Protein AF-0000000084979524 (afdb_homodimer)

Organism: NCBI:txid883114

Solvent-accessible surface area (backbone atoms only — not comparable to full-atom values): 7671 Å² total; per-residue (Å²): 124,73,67,50,47,38,66,65,44,53,53,45,38,39,74,70,46,62,35,69,56,52,40,20,54,73,58,66,49,50,54,69,58,44,51,32,32,61,66,34,72,37,78,59,48,53,68,44,49,50,45,44,38,62,74,57,63,51,54,46,60,47,46,45,60,41,75,62,30,100,126,76,69,49,48,37,64,65,44,52,52,46,38,40,73,71,47,62,36,70,56,54,41,21,54,73,58,67,48,50,54,68,59,45,51,32,34,61,66,33,72,36,78,58,48,53,69,44,51,48,44,43,38,61,73,58,61,51,54,46,60,46,48,46,60,40,75,62,30,101

pLDDT: mean 97.02, std 3.43, range [76.56, 98.88]

Sequence (140 aa):
MPVYNYNKLRGLIREHFGTLDNYADYIGISYTSLQDRLNSRLPFKQDEIEKSIKGLKINPKDIDIIFFAKMPVYNYNKLRG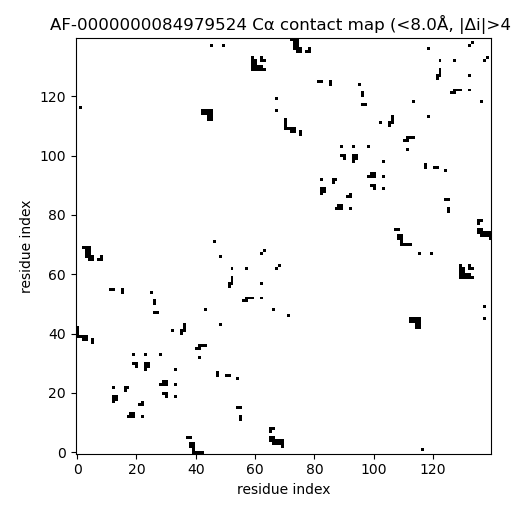LIREHFGTLDNYADYIGISYTSLQDRLNSRLPFKQDEIEKSIKGLKINPKDIDIIFFAK

Structure (mmCIF, N/CA/C/O backbone):
data_AF-0000000084979524-model_v1
#
loop_
_entity.id
_entity.type
_entity.pdbx_description
1 polymer 'HTH cro/C1-type domain-containing protein'
#
loop_
_atom_site.group_PDB
_atom_site.id
_atom_site.type_symbol
_atom_site.label_atom_id
_atom_site.label_alt_id
_atom_site.label_comp_id
_atom_site.label_asym_id
_atom_site.label_entity_id
_atom_site.label_seq_id
_atom_site.pdbx_PDB_ins_code
_atom_site.Cartn_x
_atom_site.Cartn_y
_atom_site.Cartn_z
_atom_site.occupancy
_atom_site.B_iso_or_equiv
_atom_site.auth_seq_id
_atom_site.auth_comp_id
_atom_site.auth_asym_id
_atom_site.auth_atom_id
_atom_site.pdbx_PDB_model_num
ATOM 1 N N . MET A 1 1 ? 5.984 6.703 -12.633 1 76.56 1 MET A N 1
ATOM 2 C CA . MET A 1 1 ? 5.215 6.488 -11.406 1 76.56 1 MET A CA 1
ATOM 3 C C . MET A 1 1 ? 3.75 6.859 -11.609 1 76.56 1 MET A C 1
ATOM 5 O O . MET A 1 1 ? 3.445 7.855 -12.266 1 76.56 1 MET A O 1
ATOM 9 N N . PRO A 1 2 ? 2.863 5.941 -11.062 1 84.81 2 PRO A N 1
ATOM 10 C CA . PRO A 1 2 ? 1.46 6.297 -11.273 1 84.81 2 PRO A CA 1
ATOM 11 C C . PRO A 1 2 ? 1.043 7.551 -10.516 1 84.81 2 PRO A C 1
ATOM 13 O O . PRO A 1 2 ? 1.685 7.918 -9.523 1 84.81 2 PRO A O 1
ATOM 16 N N . VAL A 1 3 ? 0.105 8.219 -11.102 1 91.94 3 VAL A N 1
ATOM 17 C CA . VAL A 1 3 ? -0.476 9.383 -10.43 1 91.94 3 VAL A CA 1
ATOM 18 C C . VAL A 1 3 ? -1.737 8.969 -9.68 1 91.94 3 VAL A C 1
ATOM 20 O O . VAL A 1 3 ? -2.658 8.398 -10.266 1 91.94 3 VAL A O 1
ATOM 23 N N . TYR A 1 4 ? -1.747 9.273 -8.344 1 96.19 4 TYR A N 1
ATOM 24 C CA . TYR A 1 4 ? -2.908 8.961 -7.512 1 96.19 4 TYR A CA 1
ATOM 25 C C . TYR A 1 4 ? -3.615 10.234 -7.066 1 96.19 4 TYR A C 1
ATOM 27 O O . TYR A 1 4 ? -2.982 11.281 -6.914 1 96.19 4 TYR A O 1
ATOM 35 N N . ASN A 1 5 ? -4.887 10.148 -6.938 1 95.38 5 ASN A N 1
ATOM 36 C CA . ASN A 1 5 ? -5.672 11.258 -6.395 1 95.38 5 ASN A CA 1
ATOM 37 C C . ASN A 1 5 ? -5.77 11.172 -4.875 1 95.38 5 ASN A C 1
ATOM 39 O O . ASN A 1 5 ? -6.492 10.336 -4.336 1 95.38 5 ASN A O 1
ATOM 43 N N . TYR A 1 6 ? -5.082 12.094 -4.172 1 97.88 6 TYR A N 1
ATOM 44 C CA . TYR A 1 6 ? -5.008 11.992 -2.721 1 97.88 6 TYR A CA 1
ATOM 45 C C . TYR A 1 6 ? -5.883 13.039 -2.051 1 97.88 6 TYR A C 1
ATOM 47 O O . TYR A 1 6 ? -5.633 13.43 -0.908 1 97.88 6 TYR A O 1
ATOM 55 N N . ASN A 1 7 ? -6.922 13.531 -2.758 1 97 7 ASN A N 1
ATOM 56 C CA . ASN A 1 7 ? -7.793 14.562 -2.201 1 97 7 ASN A CA 1
ATOM 57 C C . ASN A 1 7 ? -8.492 14.078 -0.936 1 97 7 ASN A C 1
ATOM 59 O O . ASN A 1 7 ? -8.547 14.797 0.062 1 97 7 ASN A O 1
ATOM 63 N N . LYS A 1 8 ? -9.016 12.906 -0.967 1 97.62 8 LYS A N 1
ATOM 64 C CA . LYS A 1 8 ? -9.68 12.359 0.213 1 97.62 8 LYS A CA 1
ATOM 65 C C . LYS A 1 8 ? -8.695 12.188 1.367 1 97.62 8 LYS A C 1
ATOM 67 O O . LYS A 1 8 ? -9.047 12.422 2.525 1 97.62 8 LYS A O 1
ATOM 72 N N . LEU A 1 9 ? -7.488 11.758 1.078 1 98.44 9 LEU A N 1
ATOM 73 C CA . LEU A 1 9 ? -6.457 11.609 2.098 1 98.44 9 LEU A CA 1
ATOM 74 C C . LEU A 1 9 ? -6.137 12.945 2.75 1 98.44 9 LEU A C 1
ATOM 76 O O . LEU A 1 9 ? -6.039 13.039 3.977 1 98.44 9 LEU A O 1
ATOM 80 N N . ARG A 1 10 ? -6.004 13.969 1.946 1 98.12 10 ARG A N 1
ATOM 81 C CA . ARG A 1 10 ? -5.73 15.305 2.465 1 98.12 10 ARG A CA 1
ATOM 82 C C . ARG A 1 10 ? -6.812 15.742 3.447 1 98.12 10 ARG A C 1
ATOM 84 O O . ARG A 1 10 ? -6.516 16.328 4.488 1 98.12 10 ARG A O 1
ATOM 91 N N . GLY A 1 11 ? -8.055 15.469 3.043 1 98.19 11 GLY A N 1
ATOM 92 C CA . GLY A 1 11 ? -9.156 15.805 3.926 1 98.19 11 GLY A CA 1
ATOM 93 C C . GLY A 1 11 ? -9.102 15.086 5.258 1 98.19 11 GLY A C 1
ATOM 94 O O . GLY A 1 11 ? -9.32 15.688 6.309 1 98.19 11 GLY A O 1
ATOM 95 N N . LEU A 1 12 ? -8.812 13.828 5.266 1 98.5 12 LEU A N 1
ATOM 96 C CA . LEU A 1 12 ? -8.703 13.023 6.477 1 98.5 12 LEU A CA 1
ATOM 97 C C . LEU A 1 12 ? -7.566 13.516 7.359 1 98.5 12 LEU A C 1
ATOM 99 O O . LEU A 1 12 ? -7.699 13.555 8.586 1 98.5 12 LEU A O 1
ATOM 103 N N . ILE A 1 13 ? -6.48 13.875 6.723 1 98.69 13 ILE A N 1
ATOM 104 C CA . ILE A 1 13 ? -5.328 14.375 7.469 1 98.69 13 ILE A CA 1
ATOM 105 C C . ILE A 1 13 ? -5.707 15.664 8.195 1 98.69 13 ILE A C 1
ATOM 107 O O . ILE A 1 13 ? -5.375 15.844 9.375 1 98.69 13 ILE A O 1
ATOM 111 N N . ARG A 1 14 ? -6.355 16.531 7.5 1 98.38 14 ARG A N 1
ATOM 112 C CA . ARG A 1 14 ? -6.793 17.766 8.125 1 98.38 14 ARG A CA 1
ATOM 113 C C . ARG A 1 14 ? -7.723 17.5 9.297 1 98.38 14 ARG A C 1
ATOM 115 O O . ARG A 1 14 ? -7.605 18.125 10.352 1 98.38 14 ARG A O 1
ATOM 122 N N . GLU A 1 15 ? -8.633 16.609 9.141 1 98.31 15 GLU A N 1
ATOM 123 C CA . GLU A 1 15 ? -9.648 16.297 10.141 1 98.31 15 GLU A CA 1
ATOM 124 C C . GLU A 1 15 ? -9.016 15.672 11.383 1 98.31 15 GLU A C 1
ATOM 126 O O . GLU A 1 15 ? -9.406 15.984 12.508 1 98.31 15 GLU A O 1
ATOM 131 N N . HIS A 1 16 ? -8.031 14.852 11.266 1 98.56 16 HIS A N 1
ATOM 132 C CA . HIS A 1 16 ? -7.531 14.047 12.375 1 98.56 16 HIS A CA 1
ATOM 133 C C . HIS A 1 16 ? -6.23 14.609 12.93 1 98.56 16 HIS A C 1
ATOM 135 O O . HIS A 1 16 ? -5.918 14.422 14.109 1 98.56 16 HIS A O 1
ATOM 141 N N . PHE A 1 17 ? -5.438 15.289 12.031 1 98.69 17 PHE A N 1
ATOM 142 C CA . PHE A 1 17 ? -4.121 15.719 12.484 1 98.69 17 PHE A CA 1
ATOM 143 C C . PHE A 1 17 ? -3.986 17.234 12.406 1 98.69 17 PHE A C 1
ATOM 145 O O . PHE A 1 17 ? -3.025 17.797 12.93 1 98.69 17 PHE A O 1
ATOM 152 N N . GLY A 1 18 ? -4.848 17.859 11.711 1 98.56 18 GLY A N 1
ATOM 153 C CA . GLY A 1 18 ? -4.855 19.312 11.609 1 98.56 18 GLY A CA 1
ATOM 154 C C . GLY A 1 18 ? -3.947 19.828 10.516 1 98.56 18 GLY A C 1
ATOM 155 O O . GLY A 1 18 ? -4.375 20.625 9.68 1 98.56 18 GLY A O 1
ATOM 156 N N . THR A 1 19 ? -2.701 19.359 10.508 1 98.38 19 THR A N 1
ATOM 157 C CA . THR A 1 19 ? -1.748 19.812 9.5 1 98.38 19 THR A CA 1
ATOM 158 C C . THR A 1 19 ? -0.998 18.641 8.891 1 98.38 19 THR A C 1
ATOM 160 O O . THR A 1 19 ? -0.904 17.562 9.5 1 98.38 19 THR A O 1
ATOM 163 N N . LEU A 1 20 ? -0.496 18.906 7.684 1 98.56 20 LEU A N 1
ATOM 164 C CA . LEU A 1 20 ? 0.314 17.891 7.031 1 98.56 20 LEU A CA 1
ATOM 165 C C . LEU A 1 20 ? 1.562 17.578 7.848 1 98.56 20 LEU A C 1
ATOM 167 O O . LEU A 1 20 ? 2.02 16.422 7.883 1 98.56 20 LEU A O 1
ATOM 171 N N . ASP A 1 21 ? 2.117 18.562 8.508 1 98.44 21 ASP A N 1
ATOM 172 C CA . ASP A 1 21 ? 3.316 18.406 9.32 1 98.44 21 ASP A CA 1
ATOM 173 C C . ASP A 1 21 ? 3.068 17.438 10.477 1 98.44 21 ASP A C 1
ATOM 175 O O . ASP A 1 21 ? 3.885 16.547 10.734 1 98.44 21 ASP A O 1
ATOM 179 N N . ASN A 1 22 ? 1.979 17.609 11.141 1 98.75 22 ASN A N 1
ATOM 180 C CA . ASN A 1 22 ? 1.62 16.719 12.234 1 98.75 22 ASN A CA 1
ATOM 181 C C . ASN A 1 22 ? 1.448 15.281 11.758 1 98.75 22 ASN A C 1
ATOM 183 O O . ASN A 1 22 ? 1.877 14.344 12.438 1 98.75 22 ASN A O 1
ATOM 187 N N . TYR A 1 23 ? 0.814 15.141 10.711 1 98.81 23 TYR A N 1
ATOM 188 C CA . TYR A 1 23 ? 0.601 13.82 10.125 1 98.81 23 TYR A CA 1
ATOM 189 C C . TYR A 1 23 ? 1.922 13.195 9.695 1 98.81 23 TYR A C 1
ATOM 191 O O . TYR A 1 23 ? 2.168 12.016 9.953 1 98.81 23 TYR A O 1
ATOM 199 N N . ALA A 1 24 ? 2.771 13.914 8.984 1 98.88 24 ALA A N 1
ATOM 200 C CA . ALA A 1 24 ? 4.09 13.438 8.57 1 98.88 24 ALA A CA 1
ATOM 201 C C . ALA A 1 24 ? 4.879 12.898 9.758 1 98.88 24 ALA A C 1
ATOM 203 O O . ALA A 1 24 ? 5.48 11.828 9.68 1 98.88 24 ALA A O 1
ATOM 204 N N . ASP A 1 25 ? 4.809 13.648 10.867 1 98.69 25 ASP A N 1
ATOM 205 C CA . ASP A 1 25 ? 5.477 13.219 12.086 1 98.69 25 ASP A CA 1
ATOM 206 C C . ASP A 1 25 ? 4.906 11.891 12.586 1 98.69 25 ASP A C 1
ATOM 208 O O . ASP A 1 25 ? 5.656 11.008 13.016 1 98.69 25 ASP A O 1
ATOM 212 N N . TYR A 1 26 ? 3.66 11.773 12.539 1 98.69 26 TYR A N 1
ATOM 213 C CA . TYR A 1 26 ? 2.984 10.578 13.031 1 98.69 26 TYR A CA 1
ATOM 214 C C . TYR A 1 26 ? 3.43 9.344 12.25 1 98.69 26 TYR A C 1
ATOM 216 O O . TYR A 1 26 ? 3.693 8.297 12.836 1 98.69 26 TYR A O 1
ATOM 224 N N . ILE A 1 27 ? 3.496 9.555 10.852 1 98.19 27 ILE A N 1
ATOM 225 C CA . ILE A 1 27 ? 3.82 8.367 10.07 1 98.19 27 ILE A CA 1
ATOM 226 C C . ILE A 1 27 ? 5.336 8.234 9.938 1 98.19 27 ILE A C 1
ATOM 228 O O . ILE A 1 27 ? 5.832 7.266 9.352 1 98.19 27 ILE A O 1
ATOM 232 N N . GLY A 1 28 ? 6.031 9.188 10.422 1 98.31 28 GLY A N 1
ATOM 233 C CA . GLY A 1 28 ? 7.469 9.039 10.594 1 98.31 28 GLY A CA 1
ATOM 234 C C . GLY A 1 28 ? 8.266 9.5 9.391 1 98.31 28 GLY A C 1
ATOM 235 O O . GLY A 1 28 ? 9.289 8.898 9.047 1 98.31 28 GLY A O 1
ATOM 236 N N . ILE A 1 29 ? 7.887 10.422 8.688 1 98.44 29 ILE A N 1
ATOM 237 C CA . ILE A 1 29 ? 8.617 10.961 7.551 1 98.44 29 ILE A CA 1
ATOM 238 C C . ILE A 1 29 ? 8.672 12.484 7.641 1 98.44 29 ILE A C 1
ATOM 240 O O . ILE A 1 29 ? 8.023 13.086 8.508 1 98.44 29 ILE A O 1
ATOM 244 N N . SER A 1 30 ? 9.406 13.102 6.801 1 98.56 30 SER A N 1
ATOM 245 C CA . SER A 1 30 ? 9.508 14.555 6.773 1 98.56 30 SER A CA 1
ATOM 246 C C . SER A 1 30 ? 8.328 15.172 6.027 1 98.56 30 SER A C 1
ATOM 248 O O . SER A 1 30 ? 7.66 14.5 5.242 1 98.56 30 SER A O 1
ATOM 250 N N . TYR A 1 31 ? 8.125 16.438 6.203 1 98.31 31 TYR A N 1
ATOM 251 C CA . TYR A 1 31 ? 7.102 17.203 5.492 1 98.31 31 TYR A CA 1
ATOM 252 C C . TYR A 1 31 ? 7.316 17.141 3.986 1 98.31 31 TYR A C 1
ATOM 254 O O . TYR A 1 31 ? 6.371 16.906 3.229 1 98.31 31 TYR A O 1
ATOM 262 N N . THR A 1 32 ? 8.531 17.359 3.609 1 98.44 32 THR A N 1
ATOM 263 C CA . THR A 1 32 ? 8.852 17.344 2.186 1 98.44 32 THR A CA 1
ATOM 264 C C . THR A 1 32 ? 8.562 15.977 1.575 1 98.44 32 THR A C 1
ATOM 266 O O . THR A 1 32 ? 8.023 15.891 0.469 1 98.44 32 THR A O 1
ATOM 269 N N . SER A 1 33 ? 8.914 14.906 2.279 1 98.38 33 SER A N 1
ATOM 270 C CA . SER A 1 33 ? 8.641 13.547 1.823 1 98.38 33 SER A CA 1
ATOM 271 C C . SER A 1 33 ? 7.137 13.305 1.673 1 98.38 33 SER A C 1
ATOM 273 O O . SER A 1 33 ? 6.695 12.703 0.693 1 98.38 33 SER A O 1
ATOM 275 N N . LEU A 1 34 ? 6.391 13.82 2.633 1 98.69 34 LEU A N 1
ATOM 276 C CA . LEU A 1 34 ? 4.941 13.68 2.566 1 98.69 34 LEU A CA 1
ATOM 277 C C . LEU A 1 34 ? 4.375 14.43 1.361 1 98.69 34 LEU A C 1
ATOM 279 O O . LEU A 1 34 ? 3.529 13.898 0.638 1 98.69 34 LEU A O 1
ATOM 283 N N . GLN A 1 35 ? 4.836 15.633 1.15 1 97.94 35 GLN A N 1
ATOM 284 C CA . GLN A 1 35 ? 4.387 16.406 -0.001 1 97.94 35 GLN A CA 1
ATOM 285 C C . GLN A 1 35 ? 4.66 15.672 -1.306 1 97.94 35 GLN A C 1
ATOM 287 O O . GLN A 1 35 ? 3.807 15.625 -2.193 1 97.94 35 GLN A O 1
ATOM 292 N N . ASP A 1 36 ? 5.84 15.125 -1.377 1 98.06 36 ASP A N 1
ATOM 293 C CA . ASP A 1 36 ? 6.207 14.375 -2.572 1 98.06 36 ASP A CA 1
ATOM 294 C C . ASP A 1 36 ? 5.258 13.195 -2.791 1 98.06 36 ASP A C 1
ATOM 296 O O . ASP A 1 36 ? 4.945 12.852 -3.932 1 98.06 36 ASP A O 1
ATOM 300 N N . ARG A 1 37 ? 4.793 12.523 -1.754 1 97.88 37 ARG A N 1
ATOM 301 C CA . ARG A 1 37 ? 3.855 11.406 -1.854 1 97.88 37 ARG A CA 1
ATOM 302 C C . ARG A 1 37 ? 2.469 11.891 -2.27 1 97.88 37 ARG A C 1
ATOM 304 O O . ARG A 1 37 ? 1.863 11.344 -3.188 1 97.88 37 ARG A O 1
ATOM 311 N N . LEU A 1 38 ? 2.059 12.961 -1.701 1 97.94 38 LEU A N 1
ATOM 312 C CA . LEU A 1 38 ? 0.724 13.492 -1.952 1 97.94 38 LEU A CA 1
ATOM 313 C C . LEU A 1 38 ? 0.625 14.078 -3.359 1 97.94 38 LEU A C 1
ATOM 315 O O . LEU A 1 38 ? -0.471 14.203 -3.91 1 97.94 38 LEU A O 1
ATOM 319 N N . ASN A 1 39 ? 1.804 14.406 -3.896 1 96.5 39 ASN A N 1
ATOM 320 C CA . ASN A 1 39 ? 1.85 14.922 -5.258 1 96.5 39 ASN A CA 1
ATOM 321 C C . ASN A 1 39 ? 2.283 13.852 -6.254 1 96.5 39 ASN A C 1
ATOM 323 O O . ASN A 1 39 ? 2.645 14.172 -7.391 1 96.5 39 ASN A O 1
ATOM 327 N N . SER A 1 40 ? 2.367 12.688 -5.859 1 96.06 40 SER A N 1
ATOM 328 C CA . SER A 1 40 ? 2.627 11.492 -6.664 1 96.06 40 SER A CA 1
ATOM 329 C C . SER A 1 40 ? 4.055 11.492 -7.195 1 96.06 40 SER A C 1
ATOM 331 O O . SER A 1 40 ? 4.328 10.914 -8.25 1 96.06 40 SER A O 1
ATOM 333 N N . ARG A 1 41 ? 4.852 12.211 -6.512 1 96.31 41 ARG A N 1
ATOM 334 C CA . ARG A 1 41 ? 6.262 12.172 -6.875 1 96.31 41 ARG A CA 1
ATOM 335 C C . ARG A 1 41 ? 6.953 10.953 -6.281 1 96.31 41 ARG A C 1
ATOM 337 O O . ARG A 1 41 ? 7.906 10.422 -6.855 1 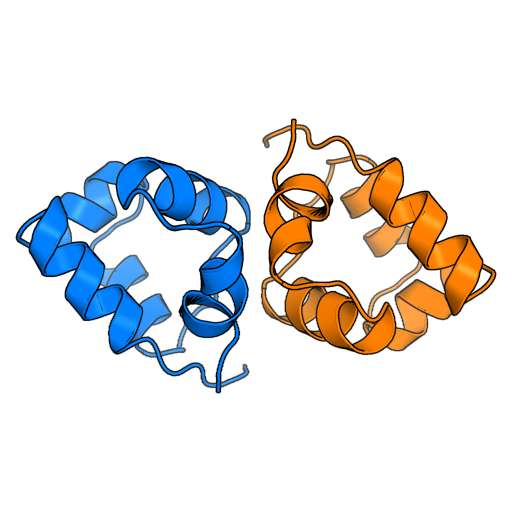96.31 41 ARG A O 1
ATOM 344 N N . LEU A 1 42 ? 6.57 10.508 -5.121 1 96.94 42 LEU A N 1
ATOM 345 C CA . LEU A 1 42 ? 6.984 9.281 -4.449 1 96.94 42 LEU A CA 1
ATOM 346 C C . LEU A 1 42 ? 5.773 8.469 -4.004 1 96.94 42 LEU A C 1
ATOM 348 O O . LEU A 1 42 ? 4.758 9.031 -3.592 1 96.94 42 LEU A O 1
ATOM 352 N N . PRO A 1 43 ? 5.941 7.199 -4.109 1 97.19 43 PRO A N 1
ATOM 353 C CA . PRO A 1 43 ? 4.848 6.375 -3.59 1 97.19 43 PRO A CA 1
ATOM 354 C C . PRO A 1 43 ? 4.852 6.281 -2.066 1 97.19 43 PRO A C 1
ATOM 356 O O . PRO A 1 43 ? 5.895 6.48 -1.436 1 97.19 43 PRO A O 1
ATOM 359 N N . PHE A 1 44 ? 3.691 6.023 -1.511 1 98 44 PHE A N 1
ATOM 360 C CA . PHE A 1 44 ? 3.646 5.66 -0.1 1 98 44 PHE A CA 1
ATOM 361 C C . PHE A 1 44 ? 4.195 4.254 0.116 1 98 44 PHE A C 1
ATOM 363 O O . PHE A 1 44 ? 3.922 3.348 -0.674 1 98 44 PHE A O 1
ATOM 370 N N . LYS A 1 45 ? 4.945 4.082 1.22 1 96.62 45 LYS A N 1
ATOM 371 C CA . LYS A 1 45 ? 5.398 2.746 1.607 1 96.62 45 LYS A CA 1
ATOM 372 C C . LYS A 1 45 ? 4.289 1.978 2.32 1 96.62 45 LYS A C 1
ATOM 374 O O . LYS A 1 45 ? 3.357 2.578 2.859 1 96.62 45 LYS A O 1
ATOM 379 N N . GLN A 1 46 ? 4.449 0.683 2.285 1 97.69 46 GLN A N 1
ATOM 380 C CA . GLN A 1 46 ? 3.443 -0.181 2.898 1 97.69 46 GLN A CA 1
ATOM 381 C C . GLN A 1 46 ? 3.248 0.164 4.371 1 97.69 46 GLN A C 1
ATOM 383 O O . GLN A 1 46 ? 2.115 0.238 4.852 1 97.69 46 GLN A O 1
ATOM 388 N N . ASP A 1 47 ? 4.355 0.383 5.109 1 96.88 47 ASP A N 1
ATOM 389 C CA . ASP A 1 47 ? 4.262 0.709 6.531 1 96.88 47 ASP A CA 1
ATOM 390 C C . ASP A 1 47 ? 3.607 2.074 6.738 1 96.88 47 ASP A C 1
ATOM 392 O O . ASP A 1 47 ? 2.895 2.283 7.723 1 96.88 47 ASP A O 1
ATOM 396 N N . GLU A 1 48 ? 3.824 3.025 5.859 1 97.81 48 GLU A N 1
ATOM 397 C CA . GLU A 1 48 ? 3.191 4.34 5.922 1 97.81 48 GLU A CA 1
ATOM 398 C C . GLU A 1 48 ? 1.68 4.23 5.738 1 97.81 48 GLU A C 1
ATOM 400 O O . GLU A 1 48 ? 0.916 4.898 6.438 1 97.81 48 GLU A O 1
ATOM 405 N N . ILE A 1 49 ? 1.325 3.416 4.805 1 98.25 49 ILE A N 1
ATOM 406 C CA . ILE A 1 49 ? -0.096 3.189 4.57 1 98.25 49 ILE A CA 1
ATOM 407 C C . ILE A 1 49 ? -0.724 2.533 5.797 1 98.25 49 ILE A C 1
ATOM 409 O O . ILE A 1 49 ? -1.796 2.941 6.246 1 98.25 49 ILE A O 1
ATOM 413 N N . GLU A 1 50 ? -0.072 1.554 6.375 1 97.56 50 GLU A N 1
ATOM 414 C CA . GLU A 1 50 ? -0.558 0.88 7.578 1 97.56 50 GLU A CA 1
ATOM 415 C C . GLU A 1 50 ? -0.766 1.869 8.719 1 97.56 50 GLU A C 1
ATOM 417 O O . GLU A 1 50 ? -1.81 1.857 9.375 1 97.56 50 GLU A O 1
ATOM 422 N N . LYS A 1 51 ? 0.203 2.641 8.961 1 97.69 51 LYS A N 1
ATOM 423 C CA . LYS A 1 51 ? 0.095 3.652 10.008 1 97.69 51 LYS A CA 1
ATOM 424 C C . LYS A 1 51 ? -1.049 4.62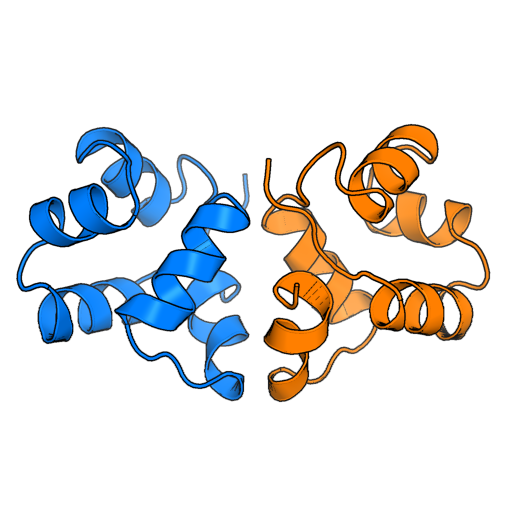1 9.719 1 97.69 51 LYS A C 1
ATOM 426 O O . LYS A 1 51 ? -1.738 5.066 10.641 1 97.69 51 LYS A O 1
ATOM 431 N N . SER A 1 52 ? -1.225 4.973 8.461 1 98.5 52 SER A N 1
ATOM 432 C CA . SER A 1 52 ? -2.287 5.891 8.062 1 98.5 52 SER A CA 1
ATOM 433 C C . SER A 1 52 ? -3.664 5.297 8.344 1 98.5 52 SER A C 1
ATOM 435 O O . SER A 1 52 ? -4.559 5.988 8.836 1 98.5 52 SER A O 1
ATOM 437 N N . ILE A 1 53 ? -3.783 4.027 8.016 1 97.94 53 ILE A N 1
ATOM 438 C CA . ILE A 1 53 ? -5.047 3.34 8.25 1 97.94 53 ILE A CA 1
ATOM 439 C C . ILE A 1 53 ? -5.418 3.434 9.727 1 97.94 53 ILE A C 1
ATOM 441 O O . ILE A 1 53 ? -6.566 3.73 10.07 1 97.94 53 ILE A O 1
ATOM 445 N N . LYS A 1 54 ? -4.488 3.227 10.562 1 97.19 54 LYS A N 1
ATOM 446 C CA . LYS A 1 54 ? -4.711 3.268 12 1 97.19 54 LYS A CA 1
ATOM 447 C C . LYS A 1 54 ? -4.922 4.699 12.484 1 97.19 54 LYS A C 1
ATOM 449 O O . LYS A 1 54 ? -5.934 5.004 13.125 1 97.19 54 LYS A O 1
ATOM 454 N N . GLY A 1 55 ? -4.047 5.562 12.148 1 98.12 55 GLY A N 1
ATOM 455 C CA . GLY A 1 55 ? -4.051 6.922 12.656 1 98.12 55 GLY A CA 1
ATOM 456 C C . GLY A 1 55 ? -5.215 7.75 12.148 1 98.12 55 GLY A C 1
ATOM 457 O O . GLY A 1 55 ? -5.719 8.625 12.859 1 98.12 55 GLY A O 1
ATOM 458 N N . LEU A 1 56 ? -5.684 7.488 10.93 1 98.5 56 LEU A N 1
ATOM 459 C CA . LEU A 1 56 ? -6.773 8.242 10.32 1 98.5 56 LEU A CA 1
ATOM 460 C C . LEU A 1 56 ? -8.102 7.516 10.484 1 98.5 56 LEU A C 1
ATOM 462 O O . LEU A 1 56 ? -9.133 7.977 9.992 1 98.5 56 LEU A O 1
ATOM 466 N N . LYS A 1 57 ? -8.008 6.379 11.094 1 97.88 57 LYS A N 1
ATOM 467 C CA . LYS A 1 57 ? -9.195 5.57 11.352 1 97.88 57 LYS A CA 1
ATOM 468 C C . LYS A 1 57 ? -9.953 5.277 10.062 1 97.88 57 LYS A C 1
ATOM 470 O O . LYS A 1 57 ? -11.172 5.469 9.992 1 97.88 57 LYS A O 1
ATOM 475 N N . ILE A 1 58 ? -9.219 4.883 9.172 1 97.88 58 ILE A N 1
ATOM 476 C CA . ILE A 1 58 ? -9.797 4.625 7.855 1 97.88 58 ILE A CA 1
ATOM 477 C C . ILE A 1 58 ? -10.562 3.303 7.875 1 97.88 58 ILE A C 1
ATOM 479 O O . ILE A 1 58 ? -10.039 2.285 8.344 1 97.88 58 ILE A O 1
ATOM 483 N N . ASN A 1 59 ? -11.789 3.355 7.348 1 97.75 59 ASN A N 1
ATOM 484 C CA . ASN A 1 59 ? -12.531 2.115 7.148 1 97.75 59 ASN A CA 1
ATOM 485 C C . ASN A 1 59 ? -11.867 1.228 6.102 1 97.75 59 ASN A C 1
ATOM 487 O O . ASN A 1 59 ? -11.445 1.71 5.047 1 97.75 59 ASN A O 1
ATOM 491 N N . PRO A 1 60 ? -11.758 -0.083 6.371 1 96.94 60 PRO A N 1
ATOM 492 C CA . PRO A 1 60 ? -11.125 -0.995 5.418 1 96.94 60 PRO A CA 1
ATOM 493 C C . PRO A 1 60 ? -11.695 -0.867 4.008 1 96.94 60 PRO A C 1
ATOM 495 O O . PRO A 1 60 ? -10.953 -0.968 3.025 1 96.94 60 PRO A O 1
ATOM 498 N N . LYS A 1 61 ? -12.898 -0.602 3.881 1 97.31 61 LYS A N 1
ATOM 499 C CA . LYS A 1 61 ? -13.555 -0.527 2.576 1 97.31 61 LYS A CA 1
ATOM 500 C C . LYS A 1 61 ? -13.086 0.699 1.797 1 97.31 61 LYS A C 1
ATOM 502 O O . LYS A 1 61 ? -13.312 0.799 0.59 1 97.31 61 LYS A O 1
ATOM 507 N N . ASP A 1 62 ? -12.57 1.661 2.508 1 98 62 ASP A N 1
ATOM 508 C CA . ASP A 1 62 ? -12.219 2.934 1.887 1 98 62 ASP A CA 1
ATOM 509 C C . ASP A 1 62 ? -10.734 2.982 1.534 1 98 62 ASP A C 1
ATOM 511 O O . ASP A 1 62 ? -10.273 3.922 0.882 1 98 62 ASP A O 1
ATOM 515 N N . ILE A 1 63 ? -9.969 2.018 1.927 1 98.12 63 ILE A N 1
ATOM 516 C CA . ILE A 1 63 ? -8.523 2.025 1.743 1 98.12 63 ILE A CA 1
ATOM 517 C C . ILE A 1 63 ? -8.188 2.143 0.257 1 98.12 63 ILE A C 1
ATOM 519 O O . ILE A 1 63 ? -7.312 2.916 -0.131 1 98.12 63 ILE A O 1
ATOM 523 N N . ASP A 1 64 ? -8.906 1.43 -0.552 1 97.31 64 ASP A N 1
ATOM 524 C CA . ASP A 1 64 ? -8.656 1.428 -1.99 1 97.31 64 ASP A CA 1
ATOM 525 C C . ASP A 1 64 ? -8.844 2.822 -2.582 1 97.31 64 ASP A C 1
ATOM 527 O O . ASP A 1 64 ? -7.953 3.348 -3.252 1 97.31 64 ASP A O 1
ATOM 531 N N . ILE A 1 65 ? -9.906 3.51 -2.285 1 96.88 65 ILE A N 1
ATOM 532 C CA . ILE A 1 65 ? -10.234 4.805 -2.871 1 96.88 65 ILE A CA 1
ATOM 533 C C . ILE A 1 65 ? -9.281 5.871 -2.336 1 96.88 65 ILE A C 1
ATOM 535 O O . ILE A 1 65 ? -8.961 6.832 -3.035 1 96.88 65 ILE A O 1
ATOM 539 N N . ILE A 1 66 ? -8.781 5.652 -1.163 1 97.94 66 ILE A N 1
ATOM 540 C CA . ILE A 1 66 ? -7.934 6.656 -0.523 1 97.94 66 ILE A CA 1
ATOM 541 C C . ILE A 1 66 ? -6.504 6.523 -1.036 1 97.94 66 ILE A C 1
ATOM 543 O O . ILE A 1 66 ? -5.859 7.523 -1.358 1 97.94 66 ILE A O 1
ATOM 547 N N . PHE A 1 67 ? -5.992 5.293 -1.266 1 98.12 67 PHE A N 1
ATOM 548 C CA . PHE A 1 67 ? -4.566 5.141 -1.526 1 98.12 67 PHE A CA 1
ATOM 549 C C . PHE A 1 67 ? -4.324 4.613 -2.936 1 98.12 67 PHE A C 1
ATOM 551 O O . PHE A 1 67 ? -3.205 4.676 -3.445 1 98.12 67 PHE A O 1
ATOM 558 N N . PHE A 1 68 ? -5.41 4.152 -3.672 1 96.06 68 PHE A N 1
ATOM 559 C CA . PHE A 1 68 ? -5.121 3.438 -4.906 1 96.06 68 PHE A CA 1
ATOM 560 C C . PHE A 1 68 ? -5.996 3.949 -6.047 1 96.06 68 PHE A C 1
ATOM 562 O O . P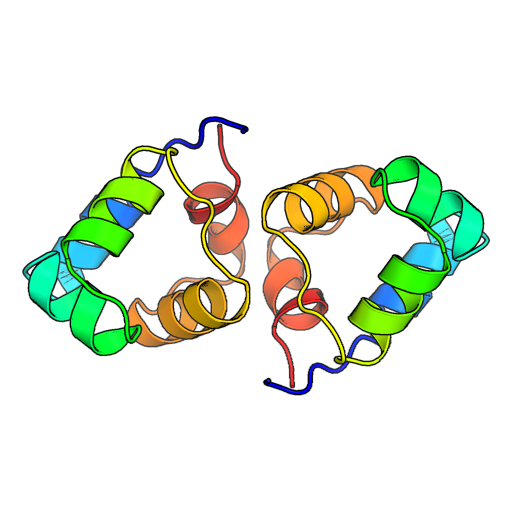HE A 1 68 ? -5.91 3.453 -7.172 1 96.06 68 PHE A O 1
ATOM 569 N N . ALA A 1 69 ? -6.816 4.938 -5.727 1 90.31 69 ALA A N 1
ATOM 570 C CA . ALA A 1 69 ? -7.641 5.527 -6.777 1 90.31 69 ALA A CA 1
ATOM 571 C C . ALA A 1 69 ? -6.832 6.5 -7.629 1 90.31 69 ALA A C 1
ATOM 573 O O . ALA A 1 69 ? -6.039 7.285 -7.102 1 90.31 69 ALA A O 1
ATOM 574 N N . LYS A 1 70 ? -7.004 6.438 -8.859 1 86.81 70 LYS A N 1
ATOM 575 C CA . LYS A 1 70 ? -6.359 7.352 -9.797 1 86.81 70 LYS A CA 1
ATOM 576 C C . LYS A 1 70 ? -7.344 8.406 -10.297 1 86.81 70 LYS A C 1
ATOM 578 O O . LYS A 1 7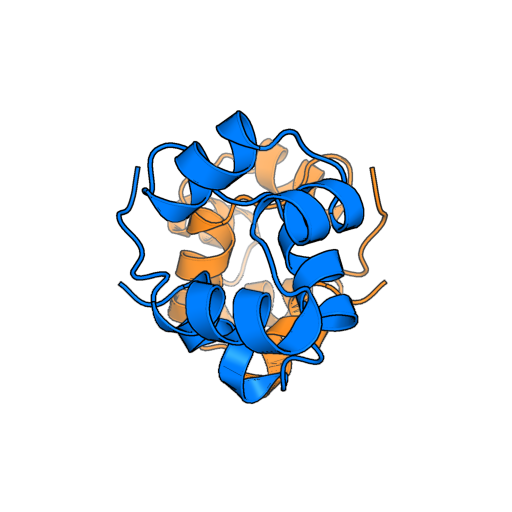0 ? -8.555 8.172 -10.344 1 86.81 70 LYS A O 1
ATOM 583 N N . MET B 1 1 ? 12.039 -3.824 9.445 1 76.88 1 MET B N 1
ATOM 584 C CA . MET B 1 1 ? 10.891 -3.979 8.562 1 76.88 1 MET B CA 1
ATOM 585 C C . MET B 1 1 ? 9.797 -4.801 9.242 1 76.88 1 MET B C 1
ATOM 587 O O . MET B 1 1 ? 10.086 -5.793 9.914 1 76.88 1 MET B O 1
ATOM 591 N N . PRO B 1 2 ? 8.523 -4.273 9.07 1 84.94 2 PRO B N 1
ATOM 592 C CA . PRO B 1 2 ? 7.48 -5.055 9.75 1 84.94 2 PRO B CA 1
ATOM 593 C C . PRO B 1 2 ? 7.273 -6.43 9.109 1 84.94 2 PRO B C 1
ATOM 595 O O . PRO B 1 2 ? 7.613 -6.629 7.941 1 84.94 2 PRO B O 1
ATOM 598 N N . VAL B 1 3 ? 6.891 -7.332 9.938 1 91.94 3 VAL B N 1
ATOM 599 C CA . VAL B 1 3 ? 6.539 -8.664 9.453 1 91.94 3 VAL B CA 1
ATOM 600 C C . VAL B 1 3 ? 5.031 -8.75 9.227 1 91.94 3 VAL B C 1
ATOM 602 O O . VAL B 1 3 ? 4.246 -8.477 10.133 1 91.94 3 VAL B O 1
ATOM 605 N N . TYR B 1 4 ? 4.656 -9.141 7.957 1 96.25 4 TYR B N 1
ATOM 606 C CA . TYR B 1 4 ? 3.246 -9.297 7.617 1 96.25 4 TYR B CA 1
ATOM 607 C C . TYR B 1 4 ? 2.902 -10.758 7.371 1 96.25 4 TYR B C 1
ATOM 609 O O . TYR B 1 4 ? 3.756 -11.539 6.941 1 96.25 4 TYR B O 1
ATOM 617 N N . ASN B 1 5 ? 1.725 -11.125 7.711 1 95.5 5 ASN B N 1
ATOM 618 C CA . ASN B 1 5 ? 1.22 -12.453 7.406 1 95.5 5 ASN B CA 1
ATOM 619 C C . ASN B 1 5 ? 0.566 -12.508 6.031 1 95.5 5 ASN B C 1
ATOM 621 O O . ASN B 1 5 ? -0.538 -11.992 5.84 1 95.5 5 ASN B O 1
ATOM 625 N N . TYR B 1 6 ? 1.226 -13.188 5.059 1 97.88 6 TYR B N 1
ATOM 626 C CA . TYR B 1 6 ? 0.739 -13.156 3.684 1 97.88 6 TYR B CA 1
ATOM 627 C C . TYR B 1 6 ? 0.091 -14.484 3.305 1 97.88 6 TYR B C 1
ATOM 629 O O . TYR B 1 6 ? 0.034 -14.836 2.125 1 97.88 6 TYR B O 1
ATOM 637 N N . ASN B 1 7 ? -0.401 -15.25 4.305 1 97 7 ASN B N 1
ATOM 638 C CA . ASN B 1 7 ? -1.007 -16.547 4.027 1 97 7 ASN B CA 1
ATOM 639 C C . ASN B 1 7 ? -2.229 -16.406 3.125 1 97 7 ASN B C 1
ATOM 641 O O . ASN B 1 7 ? -2.385 -17.172 2.168 1 97 7 ASN B O 1
ATOM 645 N N . LYS B 1 8 ? -3.07 -15.492 3.406 1 97.62 8 LYS B N 1
ATOM 646 C CA . LYS B 1 8 ? -4.25 -15.273 2.574 1 97.62 8 LYS B CA 1
ATOM 647 C C . LYS B 1 8 ? -3.857 -14.859 1.161 1 97.62 8 LYS B C 1
ATOM 649 O O . LYS B 1 8 ? -4.488 -15.273 0.186 1 97.62 8 LYS B O 1
ATOM 654 N N . LEU B 1 9 ? -2.848 -14.023 1.037 1 98.44 9 LEU B N 1
ATOM 655 C CA . LEU B 1 9 ? -2.359 -13.602 -0.27 1 98.44 9 LEU B CA 1
ATOM 656 C C . LEU B 1 9 ? -1.857 -14.797 -1.077 1 98.44 9 LEU B C 1
ATOM 658 O O . LEU B 1 9 ? -2.176 -14.922 -2.262 1 98.44 9 LEU B O 1
ATOM 662 N N . ARG B 1 10 ? -1.116 -15.656 -0.428 1 98.12 10 ARG B N 1
ATOM 663 C CA . ARG B 1 10 ? -0.61 -16.859 -1.095 1 98.12 10 ARG B CA 1
ATOM 664 C C . ARG B 1 10 ? -1.753 -17.688 -1.657 1 98.12 10 ARG B C 1
ATOM 666 O O . ARG B 1 10 ? -1.663 -18.203 -2.775 1 98.12 10 ARG B O 1
ATOM 673 N N . GLY B 1 11 ? -2.781 -17.828 -0.826 1 98.19 11 GLY B N 1
ATOM 674 C CA . GLY B 1 11 ? -3.943 -18.578 -1.28 1 98.19 11 GLY B CA 1
ATOM 675 C C . GLY B 1 11 ? -4.609 -17.953 -2.498 1 98.19 11 GLY B C 1
ATOM 676 O O . GLY B 1 11 ? -4.961 -18.672 -3.441 1 98.19 11 GLY B O 1
ATOM 677 N N . LEU B 1 12 ? -4.777 -16.688 -2.535 1 98.5 12 LEU B N 1
ATOM 678 C CA . LEU B 1 12 ? -5.387 -15.969 -3.652 1 98.5 12 LEU B CA 1
ATOM 679 C C . LEU B 1 12 ? -4.531 -16.109 -4.91 1 98.5 12 LEU B C 1
ATOM 681 O O . LEU B 1 12 ? -5.066 -16.266 -6.012 1 98.5 12 LEU B O 1
ATOM 685 N N . ILE B 1 13 ? -3.242 -16.047 -4.727 1 98.69 13 ILE B N 1
ATOM 686 C CA . ILE B 1 13 ? -2.33 -16.172 -5.859 1 98.69 13 ILE B CA 1
ATOM 687 C C . ILE B 1 13 ? -2.48 -17.547 -6.488 1 98.69 13 ILE B C 1
ATOM 689 O O . ILE B 1 13 ? -2.541 -17.688 -7.715 1 98.69 13 ILE B O 1
ATOM 693 N N . ARG B 1 14 ? -2.518 -18.547 -5.664 1 98.38 14 ARG B N 1
ATOM 694 C CA . ARG B 1 14 ? -2.699 -19.891 -6.176 1 98.38 14 ARG B CA 1
ATOM 695 C C . ARG B 1 14 ? -4.02 -20.031 -6.926 1 98.38 14 ARG B C 1
ATOM 697 O O . ARG B 1 14 ? -4.078 -20.641 -7.988 1 98.38 14 ARG B O 1
ATOM 704 N N . GLU B 1 15 ? -5.059 -19.484 -6.387 1 98.31 15 GLU B N 1
ATOM 705 C CA . GLU B 1 15 ? -6.402 -19.578 -6.941 1 98.31 15 GLU B CA 1
ATOM 706 C C . GLU B 1 15 ? -6.496 -18.875 -8.289 1 98.31 15 GLU B C 1
ATOM 708 O O . GLU B 1 15 ? -7.133 -19.375 -9.219 1 98.31 15 GLU B O 1
ATOM 713 N N . HIS B 1 16 ? -5.863 -17.75 -8.477 1 98.56 16 HIS B N 1
ATOM 714 C CA . HIS B 1 16 ? -6.094 -16.906 -9.641 1 98.56 16 HIS B CA 1
ATOM 715 C C . HIS B 1 16 ? -4.961 -17.031 -10.648 1 98.56 16 HIS B C 1
ATOM 717 O O . HIS B 1 16 ? -5.168 -16.828 -11.852 1 98.56 16 HIS B O 1
ATOM 723 N N . PHE B 1 17 ? -3.729 -17.344 -10.117 1 98.69 17 PHE B N 1
ATOM 724 C CA . PHE B 1 17 ? -2.594 -17.328 -11.039 1 98.69 17 PHE B CA 1
ATOM 725 C C . PHE B 1 17 ? -1.936 -18.703 -11.109 1 98.69 17 PHE B C 1
ATOM 727 O O . PHE B 1 17 ? -1.085 -18.938 -11.969 1 98.69 17 PHE B O 1
ATOM 734 N N . GLY B 1 18 ? -2.24 -19.547 -10.195 1 98.56 18 GLY B N 1
ATOM 735 C CA . GLY B 1 18 ? -1.72 -20.906 -10.195 1 98.56 18 GLY B CA 1
ATOM 736 C C . GLY B 1 18 ? -0.362 -21.031 -9.523 1 98.56 18 GLY B C 1
ATOM 737 O O . GLY B 1 18 ? -0.171 -21.859 -8.633 1 98.56 18 GLY B O 1
ATOM 738 N N . THR B 1 19 ? 0.567 -20.156 -9.938 1 98.38 19 THR B N 1
ATOM 739 C CA . THR B 1 19 ? 1.909 -20.203 -9.359 1 98.38 19 THR B CA 1
ATOM 740 C C . THR B 1 19 ? 2.379 -18.797 -8.984 1 98.38 19 THR B C 1
ATOM 742 O O . THR B 1 19 ? 1.88 -17.797 -9.516 1 98.38 19 THR B O 1
ATOM 745 N N . LEU B 1 20 ? 3.322 -18.797 -8.055 1 98.56 20 LEU B N 1
ATOM 746 C CA . LEU B 1 20 ? 3.912 -17.531 -7.664 1 98.56 20 LEU B CA 1
ATOM 747 C C . LEU B 1 20 ? 4.605 -16.859 -8.852 1 98.56 20 LEU B C 1
ATOM 749 O O . LEU B 1 20 ? 4.602 -15.641 -8.969 1 98.56 20 LEU B O 1
ATOM 753 N N . ASP B 1 21 ? 5.199 -17.641 -9.719 1 98.44 21 ASP B N 1
ATOM 754 C CA . ASP B 1 21 ? 5.902 -17.141 -10.898 1 98.44 21 ASP B CA 1
ATOM 755 C C . ASP B 1 21 ? 4.953 -16.391 -11.828 1 98.44 21 ASP B C 1
ATOM 757 O O . ASP B 1 21 ? 5.273 -15.297 -12.297 1 98.44 21 ASP B O 1
ATOM 761 N N . ASN B 1 22 ? 3.826 -16.953 -12.07 1 98.75 22 ASN B N 1
ATOM 762 C CA . ASN B 1 22 ? 2.822 -16.312 -12.914 1 98.75 22 ASN B CA 1
ATOM 763 C C . ASN B 1 22 ? 2.357 -14.984 -12.312 1 98.75 22 ASN B C 1
ATOM 765 O O . ASN B 1 22 ? 2.176 -14 -13.031 1 98.75 22 ASN B O 1
ATOM 769 N N . TYR B 1 23 ? 2.137 -15.016 -11.094 1 98.81 23 TYR B N 1
ATOM 770 C CA . TYR B 1 23 ? 1.711 -13.812 -10.383 1 98.81 23 TYR B CA 1
ATOM 771 C C . TYR B 1 23 ? 2.803 -12.75 -10.414 1 98.81 23 TYR B C 1
ATOM 773 O O . TYR B 1 23 ? 2.527 -11.578 -10.664 1 98.81 23 TYR B O 1
ATOM 781 N N . ALA B 1 24 ? 4.035 -13.094 -10.094 1 98.88 24 ALA B N 1
ATOM 782 C CA . ALA B 1 24 ? 5.172 -12.172 -10.141 1 98.88 24 ALA B CA 1
ATOM 783 C C . ALA B 1 24 ? 5.258 -11.477 -11.5 1 98.88 24 ALA B C 1
ATOM 785 O O . ALA B 1 24 ? 5.445 -10.258 -11.562 1 98.88 24 ALA B O 1
ATOM 786 N N . ASP B 1 25 ? 5.055 -12.266 -12.555 1 98.69 25 ASP B N 1
ATOM 787 C CA . ASP B 1 25 ? 5.055 -11.711 -13.906 1 98.69 25 ASP B CA 1
ATOM 788 C C . ASP B 1 25 ? 3.936 -10.688 -14.078 1 98.69 25 ASP B C 1
ATOM 790 O O . ASP B 1 25 ? 4.137 -9.641 -14.695 1 98.69 25 ASP B O 1
ATOM 794 N N . TYR B 1 26 ? 2.818 -11 -13.594 1 98.69 26 TYR B N 1
ATOM 795 C CA . TYR B 1 26 ? 1.653 -10.133 -13.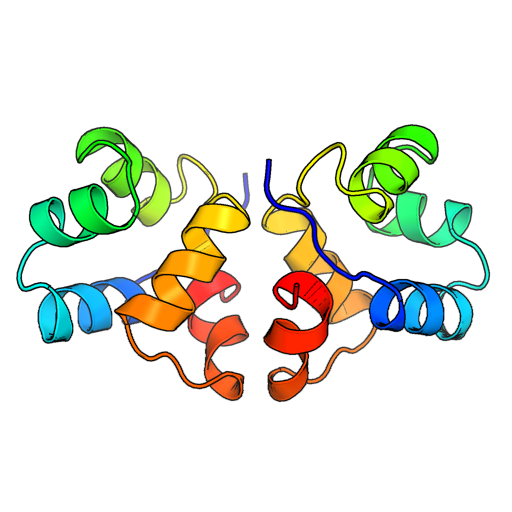734 1 98.69 26 TYR B CA 1
ATOM 796 C C . TYR B 1 26 ? 1.898 -8.781 -13.078 1 98.69 26 TYR B C 1
ATOM 798 O O . TYR B 1 26 ? 1.564 -7.738 -13.656 1 98.69 26 TYR B O 1
ATOM 806 N N . ILE B 1 27 ? 2.525 -8.867 -11.812 1 98.19 27 ILE B N 1
ATOM 807 C CA . ILE B 1 27 ? 2.682 -7.594 -11.117 1 98.19 27 ILE B CA 1
ATOM 808 C C . ILE B 1 27 ? 4 -6.945 -11.523 1 98.19 27 ILE B C 1
ATOM 810 O O . ILE B 1 27 ? 4.305 -5.828 -11.102 1 98.19 27 ILE B O 1
ATOM 814 N N . GLY B 1 28 ? 4.777 -7.629 -12.273 1 98.31 28 GLY B N 1
ATOM 815 C CA . GLY B 1 28 ? 5.914 -7.012 -12.938 1 98.31 28 GLY B CA 1
ATOM 816 C C . GLY B 1 28 ? 7.195 -7.094 -12.125 1 98.31 28 GLY B C 1
ATOM 817 O O . GLY B 1 28 ? 7.996 -6.16 -12.125 1 98.31 28 GLY B O 1
ATOM 818 N N . ILE B 1 29 ? 7.418 -8.055 -11.398 1 98.44 29 ILE B N 1
ATOM 819 C CA . ILE B 1 29 ? 8.641 -8.234 -10.625 1 98.44 29 ILE B CA 1
ATOM 820 C C . ILE B 1 29 ? 9.172 -9.656 -10.828 1 98.44 29 ILE B C 1
ATOM 822 O O . ILE B 1 29 ? 8.508 -10.492 -11.445 1 98.44 29 ILE B O 1
ATOM 826 N N . SER B 1 30 ? 10.328 -9.922 -10.352 1 98.56 30 SER B N 1
ATOM 827 C CA . SER B 1 30 ? 10.922 -11.25 -10.453 1 98.56 30 SER B CA 1
ATOM 828 C C . SER B 1 30 ? 10.375 -12.188 -9.383 1 98.56 30 SER B C 1
ATOM 830 O O . SER B 1 30 ? 9.836 -11.727 -8.367 1 98.56 30 SER B O 1
ATOM 832 N N . TYR B 1 31 ? 10.555 -13.469 -9.555 1 98.31 31 TYR B N 1
ATOM 833 C CA . TYR B 1 31 ? 10.172 -14.484 -8.578 1 98.31 31 TYR B CA 1
ATOM 834 C C . TYR B 1 31 ? 10.867 -14.25 -7.246 1 98.31 31 TYR B C 1
ATOM 836 O O . TYR B 1 31 ? 10.242 -14.312 -6.188 1 98.31 31 TYR B O 1
ATOM 844 N N . THR B 1 32 ? 12.133 -14.023 -7.336 1 98.44 32 THR B N 1
ATOM 845 C CA . THR B 1 32 ? 12.914 -13.812 -6.121 1 98.44 32 THR B CA 1
ATOM 846 C C . THR B 1 32 ? 12.414 -12.594 -5.359 1 98.44 32 THR B C 1
ATOM 848 O O . THR B 1 32 ? 12.305 -12.625 -4.133 1 98.44 32 THR B O 1
ATOM 851 N N . SER B 1 33 ? 12.102 -11.484 -6.07 1 98.38 33 SER B N 1
ATOM 852 C CA . SER B 1 33 ? 11.562 -10.281 -5.457 1 98.38 33 SER B CA 1
ATOM 853 C C . SER B 1 33 ? 10.227 -10.555 -4.773 1 98.38 33 SER B C 1
ATOM 855 O O . SER B 1 33 ? 9.984 -10.078 -3.664 1 98.38 33 SER B O 1
ATOM 857 N N . LEU B 1 34 ? 9.414 -11.359 -5.434 1 98.69 34 LEU B N 1
ATOM 858 C CA . LEU B 1 34 ? 8.125 -11.719 -4.848 1 98.69 34 LEU B CA 1
ATOM 859 C C . LEU B 1 34 ? 8.32 -12.539 -3.574 1 98.69 34 LEU B C 1
ATOM 861 O O . LEU B 1 34 ? 7.656 -12.281 -2.564 1 98.69 34 LEU B O 1
ATOM 865 N N . GLN B 1 35 ? 9.195 -13.508 -3.619 1 97.94 35 GLN B N 1
ATOM 866 C CA . GLN B 1 35 ? 9.469 -14.32 -2.438 1 97.94 35 GLN B CA 1
ATOM 867 C C . GLN B 1 35 ? 9.922 -13.445 -1.268 1 97.94 35 GLN B C 1
ATOM 869 O O . GLN B 1 35 ? 9.469 -13.641 -0.136 1 97.94 35 GLN B O 1
ATOM 874 N N . ASP B 1 36 ? 10.789 -12.523 -1.587 1 98.06 36 ASP B N 1
ATOM 875 C CA . ASP B 1 36 ? 11.273 -11.617 -0.549 1 98.06 36 ASP B CA 1
ATOM 876 C C . ASP B 1 36 ? 10.125 -10.82 0.063 1 98.06 36 ASP B C 1
ATOM 878 O O . ASP B 1 36 ? 10.133 -10.531 1.261 1 98.06 36 A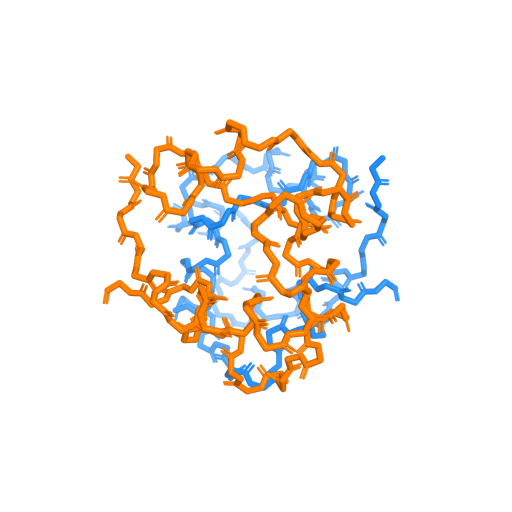SP B O 1
ATOM 882 N N . ARG B 1 37 ? 9.117 -10.414 -0.697 1 97.88 37 ARG B N 1
ATOM 883 C CA . ARG B 1 37 ? 7.961 -9.68 -0.204 1 97.88 37 ARG B CA 1
ATOM 884 C C . ARG B 1 37 ? 7.062 -10.578 0.639 1 97.88 37 ARG B C 1
ATOM 886 O O . ARG B 1 37 ? 6.668 -10.211 1.748 1 97.88 37 ARG B O 1
ATOM 893 N N . LEU B 1 38 ? 6.875 -11.758 0.188 1 97.94 38 LEU B N 1
ATOM 894 C CA . LEU B 1 38 ? 5.98 -12.695 0.857 1 97.94 38 LEU B CA 1
ATOM 895 C C . LEU B 1 38 ? 6.586 -13.18 2.168 1 97.94 38 LEU B C 1
ATOM 897 O O . LEU B 1 38 ? 5.863 -13.648 3.055 1 97.94 38 LEU B O 1
ATOM 901 N N . ASN B 1 39 ? 7.91 -13.047 2.238 1 96.62 39 ASN B N 1
ATOM 902 C CA . ASN B 1 39 ? 8.602 -13.438 3.461 1 96.62 39 ASN B CA 1
ATOM 903 C C . ASN B 1 39 ? 8.969 -12.219 4.309 1 96.62 39 ASN B C 1
ATOM 905 O O . ASN B 1 39 ? 9.789 -12.32 5.227 1 96.62 39 ASN B O 1
ATOM 909 N N . SER B 1 40 ? 8.508 -11.125 3.979 1 96.25 40 SER B N 1
ATOM 910 C CA . SER B 1 40 ? 8.609 -9.867 4.715 1 96.25 40 SER B CA 1
ATOM 911 C C . SER B 1 40 ? 10.047 -9.344 4.715 1 96.25 40 SER B C 1
ATOM 913 O O . SER B 1 40 ? 10.461 -8.656 5.648 1 96.25 40 SER B O 1
ATOM 915 N N . ARG B 1 41 ? 10.742 -9.789 3.744 1 96.38 41 ARG B N 1
ATOM 916 C CA . ARG B 1 41 ? 12.086 -9.25 3.59 1 96.38 41 ARG B CA 1
ATOM 917 C C . ARG B 1 41 ? 12.062 -7.902 2.871 1 96.38 41 ARG B C 1
ATOM 919 O O . ARG B 1 41 ? 12.922 -7.051 3.104 1 96.38 41 ARG B O 1
ATOM 926 N N . LEU B 1 42 ? 11.188 -7.691 1.948 1 96.94 42 LEU B N 1
ATOM 927 C CA . LEU B 1 42 ? 10.898 -6.441 1.252 1 96.94 42 LEU B CA 1
ATOM 928 C C . LEU B 1 42 ? 9.406 -6.117 1.312 1 96.94 42 LEU B C 1
ATOM 930 O O . LEU B 1 42 ? 8.57 -7.016 1.244 1 96.94 42 LEU B O 1
ATOM 934 N N . PRO B 1 43 ? 9.156 -4.867 1.442 1 97.25 43 PRO B N 1
ATOM 935 C CA . PRO B 1 43 ? 7.738 -4.5 1.396 1 97.25 43 PRO B CA 1
ATOM 936 C C . PRO B 1 43 ? 7.176 -4.508 -0.024 1 97.25 43 PRO B C 1
ATOM 938 O O . PRO B 1 43 ? 7.93 -4.379 -0.993 1 97.25 43 PRO B O 1
ATOM 941 N N . PHE B 1 44 ? 5.879 -4.691 -0.127 1 97.94 44 PHE B N 1
ATOM 942 C CA . PHE B 1 44 ? 5.215 -4.457 -1.404 1 97.94 44 PHE B CA 1
ATOM 943 C C . PHE B 1 44 ? 5.145 -2.965 -1.71 1 97.94 44 PHE B C 1
ATOM 945 O O . PHE B 1 44 ? 4.887 -2.154 -0.817 1 97.94 44 PHE B O 1
ATOM 952 N N . LYS B 1 45 ? 5.352 -2.617 -2.99 1 96.62 45 LYS B N 1
ATOM 953 C CA . LYS B 1 45 ? 5.156 -1.236 -3.426 1 96.62 45 LYS B CA 1
ATOM 954 C C . LYS B 1 45 ? 3.678 -0.935 -3.656 1 96.62 45 LYS B C 1
ATOM 956 O O . LYS B 1 45 ? 2.881 -1.847 -3.887 1 96.62 45 LYS B O 1
ATOM 961 N N . GLN B 1 46 ? 3.385 0.336 -3.59 1 97.62 46 GLN B N 1
ATOM 962 C CA . GLN B 1 46 ? 2 0.769 -3.756 1 97.62 46 GLN B CA 1
ATOM 963 C C . GLN B 1 46 ? 1.429 0.284 -5.086 1 97.62 46 GLN B C 1
ATOM 965 O O . GLN B 1 46 ? 0.297 -0.201 -5.141 1 97.62 46 GLN B O 1
ATOM 970 N N . ASP B 1 47 ? 2.211 0.414 -6.176 1 96.94 47 ASP B N 1
ATOM 971 C CA . ASP B 1 47 ? 1.741 -0.016 -7.492 1 96.94 47 ASP B CA 1
ATOM 972 C C . ASP B 1 47 ? 1.558 -1.531 -7.539 1 96.94 47 ASP B C 1
ATOM 974 O O . ASP B 1 47 ? 0.66 -2.031 -8.219 1 96.94 47 ASP B O 1
ATOM 978 N N . GLU B 1 48 ? 2.377 -2.301 -6.859 1 97.81 48 GLU B N 1
ATOM 979 C CA . GLU B 1 48 ? 2.248 -3.752 -6.773 1 97.81 48 GLU B CA 1
ATOM 980 C C . GLU B 1 48 ? 0.957 -4.148 -6.066 1 97.81 48 GLU B C 1
ATOM 982 O O . GLU B 1 48 ? 0.269 -5.078 -6.492 1 97.81 48 GLU B O 1
ATOM 987 N N . ILE B 1 49 ? 0.695 -3.449 -5.02 1 98.25 49 ILE B N 1
ATOM 988 C CA . ILE B 1 49 ? -0.54 -3.703 -4.285 1 98.25 49 ILE B CA 1
ATOM 989 C C . ILE B 1 49 ? -1.741 -3.377 -5.168 1 98.25 49 ILE B C 1
ATOM 991 O O . ILE B 1 49 ? -2.697 -4.152 -5.238 1 98.25 49 ILE B O 1
ATOM 995 N N . GLU B 1 50 ? -1.709 -2.268 -5.875 1 97.56 50 GLU B N 1
ATOM 996 C CA . GLU B 1 50 ? -2.785 -1.876 -6.781 1 97.56 50 GLU B CA 1
ATOM 997 C C . GLU B 1 50 ? -3.033 -2.947 -7.84 1 97.56 50 GLU B C 1
ATOM 999 O O . GLU B 1 50 ? -4.18 -3.332 -8.086 1 97.56 50 GLU B O 1
ATOM 1004 N N . LYS B 1 51 ? -2.01 -3.361 -8.453 1 97.75 51 LYS B N 1
ATOM 1005 C CA . LYS B 1 51 ? -2.129 -4.414 -9.453 1 97.75 51 LYS B CA 1
ATOM 1006 C C . LYS B 1 51 ? -2.699 -5.691 -8.844 1 97.75 51 LYS B C 1
ATOM 1008 O O . LYS B 1 51 ? -3.475 -6.402 -9.492 1 97.75 51 LYS B O 1
ATOM 1013 N N . SER B 1 52 ? -2.287 -6.012 -7.637 1 98.5 52 SER B N 1
ATOM 1014 C CA . SER B 1 52 ? -2.764 -7.207 -6.953 1 98.5 52 SER B CA 1
ATOM 1015 C C . SER B 1 52 ? -4.266 -7.133 -6.688 1 98.5 52 SER B C 1
ATOM 1017 O O . SER B 1 52 ? -4.984 -8.117 -6.875 1 98.5 52 SER B O 1
ATOM 1019 N N . ILE B 1 53 ? -4.691 -5.957 -6.262 1 97.94 53 ILE B N 1
ATOM 1020 C CA . ILE B 1 53 ? -6.109 -5.758 -5.992 1 97.94 53 ILE B CA 1
ATOM 1021 C C . ILE B 1 53 ? -6.922 -6.066 -7.246 1 97.94 53 ILE B C 1
ATOM 1023 O O . ILE B 1 53 ? -7.941 -6.758 -7.184 1 97.94 53 ILE B O 1
ATOM 1027 N N . LYS B 1 54 ? -6.469 -5.605 -8.336 1 97.25 54 LYS B N 1
ATOM 1028 C CA . LYS B 1 54 ? -7.156 -5.812 -9.602 1 97.25 54 LYS B CA 1
ATOM 1029 C C . LYS B 1 54 ? -7.023 -7.262 -10.07 1 97.25 54 LYS B C 1
ATOM 1031 O O . LYS B 1 54 ? -8.023 -7.926 -10.344 1 97.25 54 LYS B O 1
ATOM 1036 N N . GLY B 1 55 ? -5.852 -7.754 -10.109 1 98.12 55 GLY B N 1
ATOM 1037 C CA . GLY B 1 55 ? -5.57 -9.062 -10.672 1 98.12 55 GLY B CA 1
ATOM 1038 C C . GLY B 1 55 ? -6.129 -10.203 -9.836 1 98.12 55 GLY B C 1
ATOM 1039 O O . GLY B 1 55 ? -6.516 -11.242 -10.375 1 98.12 55 GLY B O 1
ATOM 1040 N N . LEU B 1 56 ? -6.199 -10.039 -8.516 1 98.5 56 LEU B N 1
ATOM 1041 C CA . LEU B 1 56 ? -6.672 -11.078 -7.609 1 98.5 56 LEU B CA 1
ATOM 1042 C C . LEU B 1 56 ? -8.133 -10.859 -7.25 1 98.5 56 LEU B C 1
ATOM 1044 O O . LEU B 1 56 ? -8.703 -11.617 -6.457 1 98.5 56 LEU B O 1
ATOM 1048 N N . LYS B 1 57 ? -8.648 -9.797 -7.777 1 97.94 57 LYS B N 1
ATOM 1049 C CA . LYS B 1 57 ? -10.055 -9.461 -7.551 1 97.94 57 LYS B CA 1
ATOM 1050 C C . LYS B 1 57 ? -10.359 -9.359 -6.059 1 97.94 57 LYS B C 1
ATOM 1052 O O . LYS B 1 57 ? -11.328 -9.945 -5.578 1 97.94 57 LYS B O 1
ATOM 1057 N N . ILE B 1 58 ? -9.539 -8.68 -5.465 1 97.94 58 ILE B N 1
ATOM 1058 C CA . ILE B 1 58 ? -9.664 -8.547 -4.02 1 97.94 58 ILE B CA 1
ATOM 1059 C C . ILE B 1 58 ? -10.789 -7.566 -3.689 1 97.94 58 ILE B C 1
ATOM 1061 O O . ILE B 1 58 ? -10.836 -6.465 -4.242 1 97.94 58 ILE B O 1
ATOM 1065 N N . ASN B 1 59 ? -11.656 -7.996 -2.76 1 97.75 59 ASN B N 1
ATOM 1066 C CA . ASN B 1 59 ? -12.656 -7.07 -2.234 1 97.75 59 ASN B CA 1
ATOM 1067 C C . ASN B 1 59 ? -12.008 -5.945 -1.434 1 97.75 59 ASN B C 1
ATOM 1069 O O . ASN B 1 59 ? -11.102 -6.188 -0.629 1 97.75 59 ASN B O 1
ATOM 1073 N N . PRO B 1 60 ? -12.445 -4.699 -1.65 1 97 60 PRO B N 1
ATOM 1074 C CA . PRO B 1 60 ? -11.859 -3.57 -0.929 1 97 60 PRO B CA 1
ATOM 1075 C C . PRO B 1 60 ? -11.812 -3.791 0.581 1 97 60 PRO B C 1
ATOM 1077 O O . PRO B 1 60 ? -10.859 -3.383 1.241 1 97 60 PRO B O 1
ATOM 1080 N N . LYS B 1 61 ? -12.742 -4.434 1.113 1 97.31 61 LYS B N 1
ATOM 1081 C CA . LYS B 1 61 ? -12.82 -4.637 2.557 1 97.31 61 LYS B CA 1
ATOM 1082 C C . LYS B 1 61 ? -11.727 -5.578 3.045 1 97.31 61 LYS B C 1
ATOM 1084 O O . LYS B 1 61 ? -11.469 -5.672 4.246 1 97.31 61 LYS B O 1
ATOM 1089 N N . ASP B 1 62 ? -11.195 -6.355 2.133 1 98 62 ASP B N 1
ATOM 1090 C CA . ASP B 1 62 ? -10.242 -7.391 2.512 1 98 62 ASP B CA 1
ATOM 1091 C C . ASP B 1 62 ? -8.805 -6.91 2.312 1 98 62 ASP B C 1
ATOM 1093 O O . ASP B 1 62 ? -7.855 -7.598 2.699 1 98 62 ASP B O 1
ATOM 1097 N N . ILE B 1 63 ? -8.594 -5.785 1.734 1 98.12 63 ILE B N 1
ATOM 1098 C CA . ILE B 1 63 ? -7.266 -5.289 1.395 1 98.12 63 ILE B CA 1
ATOM 1099 C C . ILE B 1 63 ? -6.414 -5.195 2.656 1 98.12 63 ILE B C 1
ATOM 1101 O O . ILE B 1 63 ? -5.25 -5.598 2.658 1 98.12 63 ILE B O 1
ATOM 1105 N N . ASP B 1 64 ? -7.004 -4.703 3.723 1 97.31 64 ASP B N 1
ATOM 1106 C CA . ASP B 1 64 ? -6.273 -4.523 4.977 1 97.31 64 ASP B CA 1
ATOM 1107 C C . ASP B 1 64 ? -5.766 -5.859 5.508 1 97.31 64 ASP B C 1
ATOM 1109 O 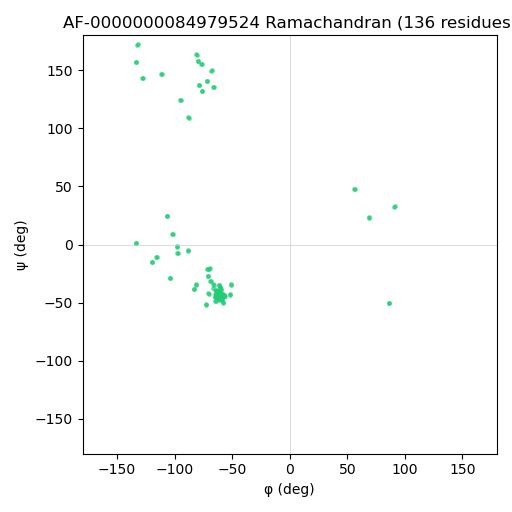O . ASP B 1 64 ? -4.57 -6.008 5.789 1 97.31 64 ASP B O 1
ATOM 1113 N N . ILE B 1 65 ? -6.562 -6.895 5.562 1 96.88 65 ILE B N 1
ATOM 1114 C CA . ILE B 1 65 ? -6.207 -8.188 6.141 1 96.88 65 ILE B CA 1
ATOM 1115 C C . ILE B 1 65 ? -5.203 -8.898 5.234 1 96.88 65 ILE B C 1
ATOM 1117 O O . ILE B 1 65 ? -4.352 -9.648 5.715 1 96.88 65 ILE B O 1
ATOM 1121 N N . ILE B 1 66 ? -5.25 -8.602 3.982 1 97.94 66 ILE B N 1
ATOM 1122 C CA . ILE B 1 66 ? -4.395 -9.289 3.023 1 97.94 66 ILE B CA 1
ATOM 1123 C C . ILE B 1 66 ? -3.01 -8.648 3.006 1 97.94 66 ILE B C 1
ATOM 1125 O O . ILE B 1 66 ? -1.995 -9.352 3.018 1 97.94 66 ILE B O 1
ATOM 1129 N N . PHE B 1 67 ? -2.896 -7.309 3.111 1 98.12 67 PHE B N 1
ATOM 1130 C CA . PHE B 1 67 ? -1.611 -6.664 2.861 1 98.12 67 PHE B CA 1
ATOM 1131 C C . PHE B 1 67 ? -1.082 -6 4.125 1 98.12 67 PHE B C 1
ATOM 1133 O O . PHE B 1 67 ? 0.097 -5.648 4.203 1 98.12 67 PHE B O 1
ATOM 1140 N N . PHE B 1 68 ? -1.926 -5.891 5.227 1 96 68 PHE B N 1
ATOM 1141 C CA . PHE B 1 68 ? -1.48 -5.043 6.328 1 96 68 PHE B CA 1
ATOM 1142 C C . PHE B 1 68 ? -1.669 -5.746 7.664 1 96 68 PHE B C 1
ATOM 1144 O O . PHE B 1 68 ? -1.359 -5.188 8.719 1 96 68 PHE B O 1
ATOM 1151 N N . ALA B 1 69 ? -2.172 -6.973 7.582 1 89.88 69 ALA B N 1
ATOM 1152 C CA . ALA B 1 69 ? -2.328 -7.738 8.82 1 89.88 69 ALA B CA 1
ATOM 1153 C C . ALA B 1 69 ? -0.994 -8.328 9.266 1 89.88 69 ALA B C 1
ATOM 1155 O O . ALA B 1 69 ? -0.223 -8.836 8.453 1 89.88 69 ALA B O 1
ATOM 1156 N N . LYS B 1 70 ? -0.741 -8.25 10.477 1 86.81 70 LYS B N 1
ATOM 1157 C CA . LYS B 1 70 ? 0.456 -8.828 11.07 1 86.81 70 LYS B CA 1
ATOM 1158 C C . LYS B 1 70 ? 0.126 -10.125 11.812 1 86.81 70 LYS B C 1
ATOM 1160 O O . LYS B 1 70 ? -0.998 -10.312 12.281 1 86.81 70 LYS B O 1
#

Secondary structure (DSSP, 8-state):
------HHHHHHHHHHHSSHHHHHHHHT--HHHHHHHHTTSSPPPHHHHHHHHHHTT--GGGHHHHHT--/------HHHHHHHHHHHSSHHHHHHHHT--HHHHHHHHTTSSPPPHHHHHHHHHHTT--GGGHHHHHT--

Nearest PDB structures (foldseek):
  6tri-assembly1_B  TM=9.770E-01  e=1.744E-07  Lactococcus phage TP901-1
  6to6-assembly1_A  TM=8.364E-01  e=1.115E-05  Lactococcus phage TP901-1
  3f52-assembly1_E  TM=7.942E-01  e=9.672E-03  Corynebacterium glutamicum
  2b5a-assembly1_A  TM=7.407E-01  e=9.013E-03  [Bacillus] caldolyticus
  3jxc-assembly1_L  TM=7.499E-01  e=2.987E-02  Lederbergvirus P22

InterPro domains:
  IPR008003 Protein of unknown function DUF739 [PF05339] (4-69)

Radius of gyration: 14.97 Å; Cα contacts (8 Å, |Δi|>4): 179; chains: 2; bounding box: 26×41×27 Å

Foldseek 3Di:
DDFAAQVVVVVLCCVQQVDLQRLCVQLPHHSVVSVCCNRVVDPDDPSSLVSSCVRSVDDPVCSCNNRPHD/DDFAAQVVVVVLCCVQQVDLQRLCVQLPHHSVVSVCCNGVVDPDDPSSLVSSCVRSVDDPVCSCNNRPHD